Protein AF-A0A4R3T938-F1 (afdb_monomer_lite)

Foldseek 3Di:
DQDPLNDFDWDDDQWWTDGQDDLVCLVVVCVQLVDCVNQVPPDCVVRVDDSVNVNVVSVCVVPVCSVVVHDDDPPDDTDTPDDPPPDD

pLDDT: mean 74.31, std 15.95, range [37.72, 92.38]

Secondary structure (DSSP, 8-state):
---TTTS---EE-SSEEE----GGGGGTHHHHHT-TTTSTTS-HHHH---HHHHHHHHHHIIIIIHHTT------S--EE--------

Structure (mmCIF, N/CA/C/O backbone):
data_AF-A0A4R3T938-F1
#
_entry.id   AF-A0A4R3T938-F1
#
loop_
_atom_site.group_PDB
_atom_site.id
_atom_site.type_symbol
_atom_site.label_atom_id
_atom_site.label_alt_id
_atom_site.label_comp_id
_atom_site.label_asym_id
_atom_site.label_entity_id
_atom_site.label_seq_id
_atom_site.pdbx_PDB_ins_code
_atom_site.Cartn_x
_atom_site.Cartn_y
_atom_site.Cartn_z
_atom_site.occupancy
_atom_site.B_iso_or_equiv
_atom_site.auth_seq_id
_atom_site.auth_comp_id
_atom_site.auth_asym_id
_atom_site.auth_atom_id
_atom_site.pdbx_PDB_model_num
ATOM 1 N N . MET A 1 1 ? -21.577 5.209 15.798 1.00 54.53 1 MET A N 1
ATOM 2 C CA . MET A 1 1 ? -21.377 5.825 14.474 1.00 54.53 1 MET A CA 1
ATOM 3 C C . MET A 1 1 ? -19.880 5.827 14.263 1.00 54.53 1 MET A C 1
ATOM 5 O O . MET A 1 1 ? -19.193 6.330 15.136 1.00 54.53 1 MET A O 1
ATOM 9 N N . THR A 1 2 ? -19.386 5.123 13.251 1.00 59.25 2 THR A N 1
ATOM 10 C CA . THR A 1 2 ? -17.944 5.004 12.995 1.00 59.25 2 THR A CA 1
ATOM 11 C C . THR A 1 2 ? -17.511 6.235 12.206 1.00 59.25 2 THR A C 1
ATOM 13 O O . THR A 1 2 ? -18.081 6.483 11.143 1.00 59.25 2 THR A O 1
ATOM 16 N N . GLU A 1 3 ? -16.573 7.027 12.721 1.00 67.00 3 GLU A N 1
ATOM 17 C CA . GLU A 1 3 ? -16.074 8.218 12.025 1.00 67.00 3 GLU A CA 1
ATOM 18 C C . GLU A 1 3 ? -15.083 7.832 10.913 1.00 67.00 3 GLU A C 1
ATOM 20 O O . GLU A 1 3 ? -14.479 6.756 10.937 1.00 67.00 3 GLU A O 1
ATOM 25 N N . LEU A 1 4 ? -14.872 8.740 9.950 1.00 63.78 4 LEU A N 1
ATOM 26 C CA . LEU A 1 4 ? -14.082 8.556 8.713 1.00 63.78 4 LEU A CA 1
ATOM 27 C C . LEU A 1 4 ? -12.612 8.105 8.927 1.00 63.78 4 LEU A C 1
ATOM 29 O O . LEU A 1 4 ? -11.927 7.764 7.968 1.00 63.78 4 LEU A O 1
ATOM 33 N N . PHE A 1 5 ? -12.124 8.081 10.170 1.00 69.25 5 PHE A N 1
ATOM 34 C CA . PHE A 1 5 ? -10.754 7.701 10.537 1.00 69.25 5 PHE A CA 1
ATOM 35 C C . PHE A 1 5 ? -10.672 6.786 11.768 1.00 69.25 5 PHE A C 1
ATOM 37 O O . PHE A 1 5 ? -9.584 6.583 12.300 1.00 69.25 5 PHE A O 1
ATOM 44 N N . ASP A 1 6 ? -11.793 6.233 12.237 1.00 78.06 6 ASP A N 1
ATOM 45 C CA . ASP A 1 6 ? -11.768 5.290 13.365 1.00 78.06 6 ASP A CA 1
ATOM 46 C C . ASP A 1 6 ? -11.344 3.890 12.912 1.00 78.06 6 ASP A C 1
ATOM 48 O O . ASP A 1 6 ? -10.734 3.130 13.664 1.00 78.06 6 ASP A O 1
ATOM 52 N N . VAL A 1 7 ? -11.662 3.544 11.661 1.00 84.44 7 VAL A N 1
ATOM 53 C CA . VAL A 1 7 ? -11.366 2.244 11.059 1.00 84.44 7 VAL A CA 1
ATOM 54 C C . VAL A 1 7 ? -10.876 2.461 9.636 1.00 84.44 7 VAL A C 1
ATOM 56 O O . VAL A 1 7 ? -11.460 3.233 8.877 1.00 84.44 7 VAL A O 1
ATOM 59 N N . PHE A 1 8 ? -9.788 1.782 9.269 1.00 84.06 8 PHE A N 1
ATOM 60 C CA . PHE A 1 8 ? -9.293 1.819 7.897 1.00 84.06 8 PHE A CA 1
ATOM 61 C C . PHE A 1 8 ? -10.350 1.193 6.972 1.00 84.06 8 PHE A C 1
ATOM 63 O O . PHE A 1 8 ? -10.825 0.095 7.277 1.00 84.06 8 PHE A O 1
ATOM 70 N N . PRO A 1 9 ? -10.740 1.848 5.867 1.00 82.62 9 PRO A N 1
ATOM 71 C CA . PRO A 1 9 ? -11.804 1.339 5.016 1.00 82.62 9 PRO A CA 1
ATOM 72 C C . PRO A 1 9 ? -11.442 -0.021 4.410 1.00 82.62 9 PRO A C 1
ATOM 74 O O . PRO A 1 9 ? -10.298 -0.274 4.021 1.00 82.62 9 PRO A O 1
ATOM 77 N N . TYR A 1 10 ? -12.458 -0.874 4.312 1.00 87.38 10 TYR A N 1
ATOM 78 C CA . TYR A 1 10 ? -12.425 -2.134 3.584 1.00 87.38 10 TYR A CA 1
ATOM 79 C C . TYR A 1 10 ? -13.601 -2.139 2.609 1.00 87.38 10 TYR A C 1
ATOM 81 O O . TYR A 1 10 ? -14.757 -2.118 3.032 1.00 87.38 10 TYR A O 1
ATOM 89 N N . ILE A 1 11 ? -13.308 -2.106 1.312 1.00 87.94 11 ILE A N 1
ATOM 90 C CA . ILE A 1 11 ? -14.302 -2.051 0.238 1.00 87.94 11 ILE A CA 1
ATOM 91 C C . ILE A 1 11 ? -14.008 -3.203 -0.714 1.00 87.94 11 ILE A C 1
ATOM 93 O O . ILE A 1 11 ? -12.902 -3.308 -1.238 1.00 87.94 11 ILE A O 1
ATOM 97 N N . GLU A 1 12 ? -14.996 -4.055 -0.954 1.00 91.06 12 GLU A N 1
ATOM 98 C CA . GLU A 1 12 ? -14.856 -5.238 -1.799 1.00 91.06 12 GLU A CA 1
ATOM 99 C C . GLU A 1 12 ? -16.046 -5.357 -2.753 1.00 91.06 12 GLU A C 1
ATOM 101 O O . GLU A 1 12 ? -17.189 -5.077 -2.393 1.00 91.06 12 GLU A O 1
ATOM 106 N N . ASN A 1 13 ? -15.763 -5.782 -3.981 1.00 91.31 13 ASN A N 1
ATOM 107 C CA . ASN A 1 13 ? -16.747 -6.295 -4.925 1.00 91.31 13 ASN A CA 1
ATOM 108 C C . ASN A 1 13 ? -16.161 -7.500 -5.681 1.00 91.31 13 ASN A C 1
ATOM 110 O O . ASN A 1 13 ? -15.037 -7.925 -5.419 1.00 91.31 13 ASN A O 1
ATOM 114 N N . ASP A 1 14 ? -16.898 -8.021 -6.662 1.00 92.38 14 ASP A N 1
ATOM 115 C CA . ASP A 1 14 ? -16.498 -9.209 -7.433 1.00 92.38 14 ASP A CA 1
ATOM 116 C C . ASP A 1 14 ? -15.158 -9.072 -8.175 1.00 92.38 14 ASP A C 1
ATOM 118 O O . ASP A 1 14 ? -14.577 -10.070 -8.594 1.00 92.38 14 ASP A O 1
ATOM 122 N N . LYS A 1 15 ? -14.668 -7.846 -8.380 1.00 89.56 15 LYS A N 1
ATOM 123 C CA . LYS A 1 15 ? -13.485 -7.555 -9.199 1.00 89.56 15 LYS A CA 1
ATOM 124 C C . LYS A 1 15 ? -12.313 -7.007 -8.397 1.00 89.56 15 LYS A C 1
ATOM 126 O O . LYS A 1 15 ? -11.168 -7.218 -8.798 1.00 89.56 15 LYS A O 1
ATOM 131 N N . VAL A 1 16 ? -12.587 -6.270 -7.323 1.00 87.31 16 VAL A N 1
ATOM 132 C CA . VAL A 1 16 ? -11.609 -5.413 -6.649 1.00 87.31 16 VAL A CA 1
ATOM 133 C C . VAL A 1 16 ? -11.785 -5.461 -5.140 1.00 87.31 16 VAL A C 1
ATOM 135 O O . VAL A 1 16 ? -12.905 -5.406 -4.634 1.00 87.31 16 VAL A O 1
ATOM 138 N N . ILE A 1 17 ? -10.650 -5.457 -4.441 1.00 88.69 17 ILE A N 1
ATOM 139 C CA . ILE A 1 17 ? -10.569 -5.184 -3.008 1.00 88.69 17 ILE A CA 1
ATOM 140 C C . ILE A 1 17 ? -9.716 -3.930 -2.788 1.00 88.69 17 ILE A C 1
ATOM 142 O O . ILE A 1 17 ? -8.600 -3.825 -3.297 1.00 88.69 17 ILE A O 1
ATOM 146 N N . ILE A 1 18 ? -10.235 -2.998 -1.989 1.00 86.50 18 ILE A N 1
ATOM 147 C CA . ILE A 1 18 ? -9.502 -1.873 -1.405 1.00 86.50 18 ILE A CA 1
ATOM 148 C C . ILE A 1 18 ? -9.464 -2.112 0.097 1.00 86.50 18 ILE A C 1
ATOM 150 O O . ILE A 1 18 ? -10.493 -2.099 0.773 1.00 86.50 18 ILE A O 1
ATOM 154 N N . ARG A 1 19 ? -8.265 -2.339 0.620 1.00 89.19 19 ARG A N 1
ATOM 155 C CA . ARG A 1 19 ? -8.025 -2.583 2.040 1.00 89.19 19 ARG A CA 1
ATOM 156 C C . ARG A 1 19 ? -6.740 -1.903 2.476 1.00 89.19 19 ARG A C 1
ATOM 158 O O . ARG A 1 19 ? -5.912 -1.520 1.651 1.00 89.19 19 ARG A O 1
ATOM 165 N N . LYS A 1 20 ? -6.543 -1.822 3.789 1.00 87.38 20 LYS A N 1
ATOM 166 C CA . LYS A 1 20 ? -5.241 -1.492 4.369 1.00 87.38 20 LYS A CA 1
ATOM 167 C C . LYS A 1 20 ? -4.172 -2.461 3.838 1.00 87.38 20 LYS A C 1
ATOM 169 O O . LYS A 1 20 ? -4.365 -3.677 3.908 1.00 87.38 20 LYS A O 1
ATOM 174 N N . MET A 1 21 ? -3.069 -1.914 3.325 1.00 88.12 21 MET A N 1
ATOM 175 C CA . MET A 1 21 ? -1.885 -2.705 2.976 1.00 88.12 21 MET A CA 1
ATOM 176 C C . MET A 1 21 ? -1.226 -3.269 4.235 1.00 88.12 21 MET A C 1
ATOM 178 O O . MET A 1 21 ? -1.188 -2.612 5.282 1.00 88.12 21 MET A O 1
ATOM 182 N N . ASP A 1 22 ? -0.669 -4.464 4.108 1.00 88.31 22 ASP A N 1
ATOM 183 C CA . ASP A 1 22 ? 0.121 -5.128 5.132 1.00 88.31 22 ASP A CA 1
ATOM 184 C C . ASP A 1 22 ? 1.516 -5.513 4.614 1.00 88.31 22 ASP A C 1
ATOM 186 O O . ASP A 1 22 ? 1.874 -5.290 3.459 1.00 88.31 22 ASP A O 1
ATOM 190 N N . MET A 1 23 ? 2.357 -6.040 5.503 1.00 88.25 23 MET A N 1
ATOM 191 C CA . MET A 1 23 ? 3.754 -6.342 5.180 1.00 88.25 23 MET A CA 1
ATOM 192 C C . MET A 1 23 ? 3.918 -7.465 4.146 1.00 88.25 23 MET A C 1
ATOM 194 O O . MET A 1 23 ? 4.959 -7.523 3.496 1.00 88.25 23 MET A O 1
ATOM 198 N N . ASN A 1 24 ? 2.923 -8.336 3.971 1.00 88.94 24 ASN A N 1
ATOM 199 C CA . ASN A 1 24 ? 2.945 -9.385 2.954 1.00 88.94 24 ASN A CA 1
ATOM 200 C C . ASN A 1 24 ?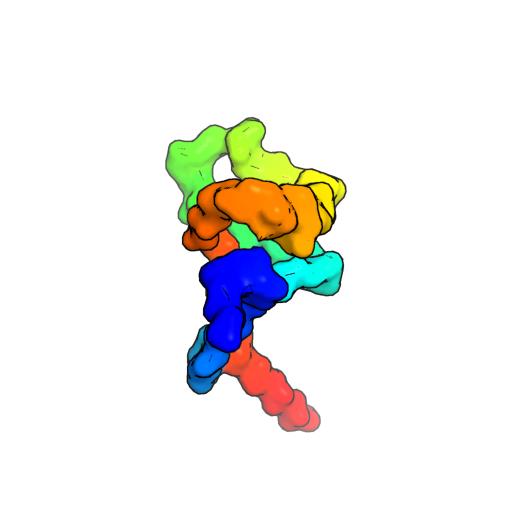 2.739 -8.806 1.548 1.00 88.94 24 ASN A C 1
ATOM 202 O O . ASN A 1 24 ? 3.213 -9.389 0.575 1.00 88.94 24 ASN A O 1
ATOM 206 N N . ASP A 1 25 ? 2.103 -7.635 1.436 1.00 86.06 25 ASP A N 1
ATOM 207 C CA . ASP A 1 25 ? 1.890 -6.962 0.151 1.00 86.06 25 ASP A CA 1
ATOM 208 C C . ASP A 1 25 ? 3.197 -6.403 -0.436 1.00 86.06 25 ASP A C 1
ATOM 210 O O . ASP A 1 25 ? 3.307 -6.238 -1.651 1.00 86.06 25 ASP A O 1
ATOM 214 N N . VAL A 1 26 ? 4.223 -6.172 0.398 1.00 86.56 26 VAL A N 1
ATOM 215 C CA . VAL A 1 26 ? 5.529 -5.620 -0.018 1.00 86.56 26 VAL A CA 1
ATOM 216 C C . VAL A 1 26 ? 6.161 -6.431 -1.142 1.00 86.56 26 VAL A C 1
ATOM 218 O O . VAL A 1 26 ? 6.811 -5.852 -2.001 1.00 86.56 26 VAL A O 1
ATOM 221 N N . ALA A 1 27 ? 5.981 -7.753 -1.165 1.00 85.88 27 ALA A N 1
ATOM 222 C CA . ALA A 1 27 ? 6.593 -8.606 -2.181 1.00 85.88 27 ALA A CA 1
ATOM 223 C C . ALA A 1 27 ? 5.999 -8.402 -3.587 1.00 85.88 27 ALA A C 1
ATOM 225 O O . ALA A 1 27 ? 6.702 -8.621 -4.571 1.00 85.88 27 ALA A O 1
ATOM 226 N N . ALA A 1 28 ? 4.738 -7.965 -3.686 1.00 83.94 28 ALA A N 1
ATOM 227 C CA . ALA A 1 28 ? 4.046 -7.739 -4.957 1.00 83.94 28 ALA A CA 1
ATOM 228 C C . ALA A 1 28 ? 4.233 -6.308 -5.496 1.00 83.94 28 ALA A C 1
ATOM 230 O O . ALA A 1 28 ? 4.166 -6.076 -6.701 1.00 83.94 28 ALA A O 1
ATOM 231 N N . LEU A 1 29 ? 4.509 -5.336 -4.622 1.00 81.38 29 LEU A N 1
ATOM 232 C CA . LEU A 1 29 ? 4.670 -3.930 -5.010 1.00 81.38 29 LEU A CA 1
ATOM 233 C C . LEU A 1 29 ? 5.830 -3.654 -5.994 1.00 81.38 29 LEU A C 1
ATOM 235 O O . LEU A 1 29 ? 5.637 -2.806 -6.867 1.00 81.38 29 LEU A O 1
ATOM 239 N N . PRO A 1 30 ? 6.984 -4.357 -5.942 1.00 77.94 30 PRO A N 1
ATOM 240 C CA . PRO A 1 30 ? 8.067 -4.193 -6.907 1.00 77.94 30 PRO A CA 1
ATOM 241 C C . PRO A 1 30 ? 7.666 -4.438 -8.359 1.00 77.94 30 PRO A C 1
ATOM 243 O O . PRO A 1 30 ? 8.278 -3.855 -9.250 1.00 77.94 30 PRO A O 1
ATOM 246 N N . GLU A 1 31 ? 6.669 -5.286 -8.620 1.00 80.25 31 GLU A N 1
ATOM 247 C CA . GLU A 1 31 ? 6.186 -5.534 -9.983 1.00 80.25 31 GLU A CA 1
ATOM 248 C C . GLU A 1 31 ? 5.591 -4.259 -10.593 1.00 80.25 31 GLU A C 1
ATOM 250 O O . GLU A 1 31 ? 5.882 -3.907 -11.734 1.00 80.25 31 GLU A O 1
ATOM 255 N N . ILE A 1 32 ? 4.806 -3.527 -9.801 1.00 79.38 32 ILE A N 1
ATOM 256 C CA . ILE A 1 32 ? 4.195 -2.262 -10.210 1.00 79.38 32 ILE A CA 1
ATOM 257 C C . ILE A 1 32 ? 5.249 -1.156 -10.193 1.00 79.38 32 ILE A C 1
ATOM 259 O O . ILE A 1 32 ? 5.357 -0.389 -11.149 1.00 79.38 32 ILE A O 1
ATOM 263 N N . SER A 1 33 ? 6.057 -1.081 -9.131 1.00 73.62 33 SER A N 1
ATOM 264 C CA . SER A 1 33 ? 6.966 0.047 -8.936 1.00 73.62 33 SER A CA 1
ATOM 265 C C . SER A 1 33 ? 8.152 0.055 -9.907 1.00 73.62 33 SER A C 1
ATOM 267 O O . SER A 1 33 ? 8.739 1.105 -10.162 1.00 73.62 33 SER A O 1
ATOM 269 N N . ASN A 1 34 ? 8.517 -1.107 -10.453 1.00 75.12 34 ASN A N 1
ATOM 270 C CA . ASN A 1 34 ? 9.559 -1.236 -11.473 1.00 75.12 34 ASN A CA 1
ATOM 271 C C . ASN A 1 34 ? 8.996 -1.305 -12.900 1.00 75.12 34 ASN A C 1
ATOM 273 O O . ASN A 1 34 ? 9.756 -1.531 -13.839 1.00 75.12 34 ASN A O 1
ATOM 277 N N . ASN A 1 35 ? 7.686 -1.127 -13.090 1.00 79.81 35 ASN A N 1
ATOM 278 C CA . ASN A 1 35 ? 7.098 -1.099 -14.421 1.00 79.81 35 ASN A CA 1
ATOM 279 C C . ASN A 1 35 ? 7.354 0.262 -15.085 1.00 79.81 35 ASN A C 1
ATOM 281 O O . ASN A 1 35 ? 6.820 1.289 -14.661 1.00 79.81 35 ASN A O 1
ATOM 285 N N . ASP A 1 36 ? 8.117 0.259 -16.179 1.0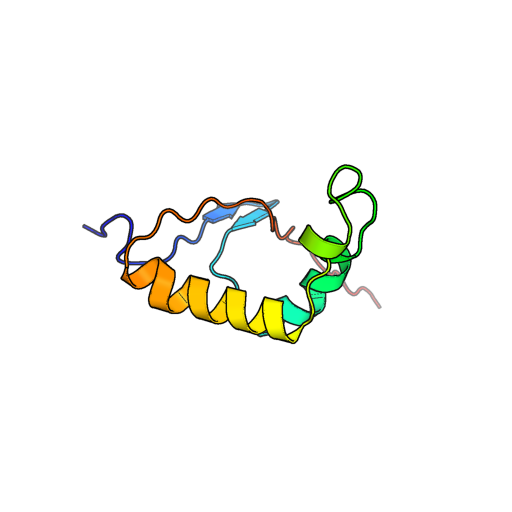0 79.00 36 ASP A N 1
ATOM 286 C CA . ASP A 1 36 ? 8.466 1.466 -16.941 1.00 79.00 36 ASP A CA 1
ATOM 287 C C . ASP A 1 36 ? 7.242 2.252 -17.443 1.00 79.00 36 ASP A C 1
ATOM 289 O O . ASP A 1 36 ? 7.336 3.451 -17.700 1.00 79.00 36 ASP A O 1
ATOM 293 N N . ASN A 1 37 ? 6.076 1.610 -17.572 1.00 83.38 37 ASN A N 1
ATOM 294 C CA . ASN A 1 37 ? 4.843 2.283 -17.981 1.00 83.38 37 ASN A CA 1
ATOM 295 C C . ASN A 1 37 ? 4.184 3.079 -16.848 1.00 83.38 37 ASN A C 1
ATOM 297 O O . ASN A 1 37 ? 3.479 4.043 -17.137 1.00 83.38 37 ASN A O 1
ATOM 301 N N . VAL A 1 38 ? 4.409 2.702 -15.585 1.00 77.25 38 VAL A N 1
ATOM 302 C CA . VAL A 1 38 ? 3.800 3.356 -14.412 1.00 77.25 38 VAL A CA 1
ATOM 303 C C . VAL A 1 38 ? 4.440 4.721 -14.170 1.00 77.25 38 VAL A C 1
ATOM 305 O O . VAL A 1 38 ? 3.747 5.704 -13.919 1.00 77.25 38 VAL A O 1
ATOM 308 N N . TYR A 1 39 ? 5.760 4.813 -14.339 1.00 76.19 39 TYR A N 1
ATOM 309 C CA . TYR A 1 39 ? 6.521 6.039 -14.085 1.00 76.19 39 TYR A CA 1
ATOM 310 C C . TYR A 1 39 ? 7.187 6.622 -15.329 1.00 76.19 39 TYR A C 1
ATOM 312 O O . TYR A 1 39 ? 8.128 7.403 -15.221 1.00 76.19 39 TYR A O 1
ATOM 320 N N . LYS A 1 40 ? 6.668 6.299 -16.518 1.00 78.38 40 LYS A N 1
ATOM 321 C CA . LYS A 1 40 ? 7.233 6.672 -17.827 1.00 78.38 40 LYS A CA 1
ATOM 322 C C . LYS A 1 40 ? 7.636 8.146 -17.967 1.00 78.38 40 LYS A C 1
ATOM 324 O O . LYS A 1 40 ? 8.553 8.469 -18.717 1.00 78.38 40 LYS A O 1
ATOM 329 N N . TYR A 1 41 ? 6.929 9.038 -17.277 1.00 80.44 41 TYR A N 1
ATOM 330 C CA . TYR A 1 41 ? 7.116 10.490 -17.349 1.00 80.44 41 TYR A CA 1
ATOM 331 C C . TYR A 1 41 ? 7.728 11.098 -16.079 1.00 80.44 41 TYR A C 1
ATOM 333 O O . TYR A 1 41 ? 7.863 12.316 -15.984 1.00 80.44 41 TYR A O 1
ATOM 341 N N . ILE A 1 42 ? 8.092 10.268 -15.101 1.00 77.69 42 ILE A N 1
ATOM 342 C CA . ILE A 1 42 ? 8.684 10.679 -13.828 1.00 77.69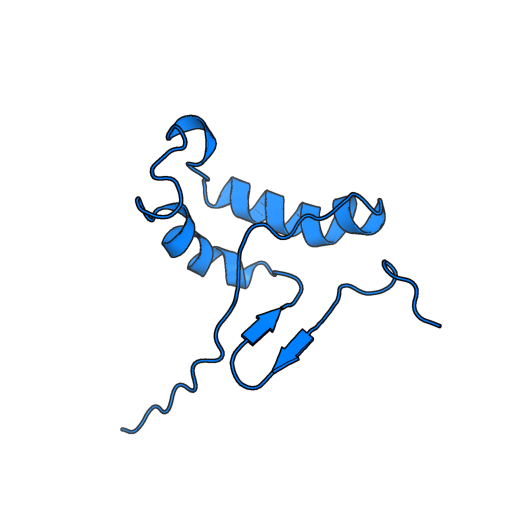 42 ILE A CA 1
ATOM 343 C C . ILE A 1 42 ? 10.156 10.259 -13.846 1.00 77.69 42 ILE A C 1
ATOM 345 O O . ILE A 1 42 ? 10.518 9.225 -14.394 1.00 77.69 42 ILE A O 1
ATOM 349 N N . SER A 1 43 ? 11.048 11.080 -13.294 1.00 78.44 43 SER A N 1
ATOM 350 C CA . SER A 1 43 ? 12.474 10.744 -13.291 1.00 78.44 43 SER A CA 1
ATOM 351 C C . SER A 1 43 ? 12.770 9.559 -12.354 1.00 78.44 43 SER A C 1
ATOM 353 O O . SER A 1 43 ? 12.239 9.554 -11.244 1.00 78.44 43 SER A O 1
ATOM 355 N N . PRO A 1 44 ? 13.659 8.606 -12.712 1.00 71.25 44 PRO A N 1
ATOM 356 C CA . PRO A 1 44 ? 13.973 7.427 -11.891 1.00 71.25 44 PRO A CA 1
ATOM 357 C C . PRO A 1 44 ? 14.346 7.717 -10.440 1.00 71.25 44 PRO A C 1
ATOM 359 O O . PRO A 1 44 ? 14.012 6.938 -9.555 1.00 71.25 44 PRO A O 1
ATOM 362 N N . PHE A 1 45 ? 14.992 8.849 -10.157 1.00 74.56 45 PHE A N 1
ATOM 363 C CA . PHE A 1 45 ? 15.338 9.207 -8.779 1.00 74.56 45 PHE A CA 1
ATOM 364 C C . PHE A 1 45 ? 14.118 9.564 -7.907 1.00 74.56 45 PHE A C 1
ATOM 366 O O . PHE A 1 45 ? 14.251 9.592 -6.688 1.00 74.56 45 PHE A O 1
ATOM 373 N N . LEU A 1 46 ? 12.959 9.857 -8.511 1.00 69.94 46 LEU A N 1
ATOM 374 C CA . LEU A 1 46 ? 11.718 10.224 -7.818 1.00 69.94 46 LEU A CA 1
ATOM 375 C C . LEU A 1 46 ? 10.802 9.031 -7.530 1.00 69.94 46 LEU A C 1
ATOM 377 O O . LEU A 1 46 ? 9.900 9.180 -6.714 1.00 69.94 46 LEU A O 1
ATOM 381 N N . TYR A 1 47 ? 10.984 7.893 -8.210 1.00 71.12 47 TYR A N 1
ATOM 382 C CA . TYR A 1 47 ? 10.065 6.749 -8.097 1.00 71.12 47 TYR A CA 1
ATOM 383 C C . TYR A 1 47 ? 10.742 5.410 -7.808 1.00 71.12 47 TYR A C 1
ATOM 385 O O . TYR A 1 47 ? 10.056 4.427 -7.532 1.00 71.12 47 TYR A O 1
ATOM 393 N N . LYS A 1 48 ? 12.074 5.323 -7.911 1.00 68.62 48 LYS A N 1
ATOM 394 C CA . LYS A 1 48 ? 12.791 4.067 -7.691 1.00 68.62 48 LYS A CA 1
ATOM 395 C C . LYS A 1 48 ? 12.830 3.745 -6.200 1.00 68.62 48 LYS A C 1
ATOM 397 O O . LYS A 1 48 ? 13.776 4.082 -5.492 1.00 68.62 48 LYS A O 1
ATOM 402 N N . GLU A 1 49 ? 11.776 3.086 -5.745 1.00 70.12 49 GLU A N 1
ATOM 403 C CA . GLU A 1 49 ? 11.596 2.685 -4.360 1.00 70.12 49 GLU A CA 1
ATOM 404 C C . GLU A 1 49 ? 12.344 1.381 -4.063 1.00 70.12 49 GLU A C 1
ATOM 406 O O . GLU A 1 49 ? 12.279 0.401 -4.805 1.00 70.12 49 GLU A O 1
ATOM 411 N N . SER A 1 50 ? 13.067 1.358 -2.944 1.00 80.06 50 SER A N 1
ATOM 412 C CA . SER A 1 50 ? 13.619 0.112 -2.400 1.00 80.06 50 SER A CA 1
ATOM 413 C C . SER A 1 50 ? 12.566 -0.606 -1.555 1.00 80.06 50 SER A C 1
ATOM 415 O O . SER A 1 50 ? 11.727 0.050 -0.938 1.00 80.06 50 SER A O 1
ATOM 417 N N . ASN A 1 51 ? 12.659 -1.933 -1.412 1.00 82.25 51 ASN A N 1
ATOM 418 C CA . ASN A 1 51 ? 11.758 -2.685 -0.522 1.00 82.25 51 ASN A CA 1
ATOM 419 C C . ASN A 1 51 ? 11.713 -2.089 0.892 1.00 82.25 51 ASN A C 1
ATOM 421 O O . ASN A 1 51 ? 10.646 -1.958 1.476 1.00 82.25 51 ASN A O 1
ATOM 425 N N . LYS A 1 52 ? 12.851 -1.620 1.417 1.00 85.69 52 LYS A N 1
ATOM 426 C CA . LYS A 1 52 ? 12.921 -0.982 2.738 1.00 85.69 52 LYS A CA 1
ATOM 427 C C . LYS A 1 52 ? 12.111 0.319 2.820 1.00 85.69 52 LYS A C 1
ATOM 429 O O . LYS A 1 52 ? 11.545 0.627 3.873 1.00 85.69 52 LYS A O 1
ATOM 434 N N . MET A 1 53 ? 12.058 1.091 1.734 1.00 83.50 53 MET A N 1
ATOM 435 C CA . MET A 1 53 ? 11.217 2.287 1.667 1.00 83.50 53 MET A CA 1
ATOM 436 C C . MET A 1 53 ? 9.736 1.912 1.572 1.00 83.50 53 MET A C 1
ATOM 438 O O . MET A 1 53 ? 8.949 2.466 2.336 1.00 83.50 53 MET A O 1
ATOM 442 N N . LEU A 1 54 ? 9.377 0.898 0.774 1.00 84.81 54 LEU A N 1
ATOM 443 C CA . LEU A 1 54 ? 8.008 0.363 0.700 1.00 84.81 54 LEU A CA 1
ATOM 444 C C . LEU A 1 54 ? 7.513 -0.155 2.061 1.00 84.81 54 LEU A C 1
ATOM 446 O O . LEU A 1 54 ? 6.437 0.226 2.517 1.00 84.81 54 LEU A O 1
ATOM 450 N N . GLU A 1 55 ? 8.322 -0.942 2.772 1.00 88.31 55 GLU A N 1
ATOM 451 C CA . GLU A 1 55 ? 8.013 -1.404 4.132 1.00 88.31 55 GLU A CA 1
ATOM 452 C C . GLU A 1 55 ? 7.763 -0.236 5.096 1.00 88.31 55 GLU A C 1
ATOM 454 O O . GLU A 1 55 ? 6.846 -0.263 5.920 1.00 88.31 55 GLU A O 1
ATOM 459 N N . THR A 1 56 ? 8.597 0.802 5.007 1.00 88.44 56 THR A N 1
ATOM 460 C CA . THR A 1 56 ? 8.474 1.997 5.849 1.00 88.44 56 THR A CA 1
ATOM 461 C C . THR A 1 56 ? 7.205 2.777 5.506 1.00 88.44 56 THR A C 1
ATOM 463 O O . THR A 1 56 ? 6.517 3.251 6.413 1.00 88.44 56 THR A O 1
ATOM 466 N N . ALA A 1 57 ? 6.870 2.882 4.220 1.00 85.75 57 ALA A N 1
ATOM 467 C CA . ALA A 1 57 ? 5.661 3.535 3.739 1.00 85.75 57 ALA A CA 1
ATOM 468 C C . ALA A 1 57 ? 4.399 2.814 4.236 1.00 85.75 57 ALA A C 1
ATOM 470 O O . ALA A 1 57 ? 3.548 3.460 4.842 1.00 85.75 57 ALA A O 1
ATOM 471 N N . ILE A 1 58 ? 4.314 1.484 4.099 1.00 87.81 58 ILE A N 1
ATOM 472 C CA . ILE A 1 58 ? 3.163 0.691 4.572 1.00 87.81 58 ILE A CA 1
ATOM 473 C C . ILE A 1 58 ? 2.974 0.831 6.089 1.00 87.81 58 ILE A C 1
ATOM 475 O O . ILE A 1 58 ? 1.858 1.067 6.562 1.00 87.81 58 ILE A O 1
ATOM 479 N N . LYS A 1 59 ? 4.064 0.757 6.869 1.00 89.75 59 LYS A N 1
ATOM 480 C CA . LYS A 1 59 ? 4.014 0.945 8.331 1.00 89.75 59 LYS A CA 1
ATOM 481 C C . LYS A 1 59 ? 3.507 2.334 8.720 1.00 89.75 59 LYS A C 1
ATOM 483 O O . LYS A 1 59 ? 2.686 2.453 9.628 1.00 89.75 59 LYS A O 1
ATOM 488 N N . ASN A 1 60 ? 3.987 3.383 8.051 1.00 88.31 60 ASN A N 1
ATOM 489 C CA . ASN A 1 60 ? 3.574 4.756 8.345 1.00 88.31 60 ASN A CA 1
ATOM 490 C C . ASN A 1 60 ? 2.126 5.025 7.918 1.00 88.31 60 ASN A C 1
ATOM 492 O O . ASN A 1 60 ? 1.384 5.621 8.700 1.00 88.31 60 ASN A O 1
ATOM 496 N N . LEU A 1 61 ? 1.721 4.522 6.746 1.00 85.69 61 LEU A N 1
ATOM 497 C CA . LEU A 1 61 ? 0.367 4.636 6.204 1.00 85.69 61 LEU A CA 1
ATOM 498 C C . LEU A 1 61 ? -0.659 4.068 7.184 1.00 85.69 61 LEU A C 1
ATOM 500 O O . LEU A 1 61 ? -1.627 4.732 7.538 1.00 85.69 61 LEU A O 1
ATOM 504 N N . GLY A 1 62 ? -0.418 2.841 7.645 1.00 80.50 62 GLY A N 1
ATOM 505 C CA . GLY A 1 62 ? -1.303 2.133 8.558 1.00 80.50 62 GLY A CA 1
ATOM 506 C C . GLY A 1 62 ? -1.243 2.578 10.019 1.00 80.50 62 GLY A C 1
ATOM 507 O O . GLY A 1 62 ? -2.094 2.136 10.792 1.00 80.50 62 GLY A O 1
ATOM 508 N N . GLY A 1 63 ? -0.233 3.362 10.396 1.00 84.81 63 GLY A N 1
ATOM 509 C CA . GLY A 1 63 ? 0.003 3.842 11.756 1.00 84.81 63 GLY A CA 1
ATOM 510 C C . GLY A 1 63 ? -0.071 5.361 11.805 1.00 84.81 63 GLY A C 1
ATOM 511 O O . GLY A 1 63 ? -1.150 5.937 11.687 1.00 84.81 63 GLY A O 1
ATOM 512 N N . ARG A 1 64 ? 1.095 6.010 11.926 1.00 86.25 64 ARG A N 1
ATOM 513 C CA . ARG A 1 64 ? 1.241 7.464 12.112 1.00 86.25 64 ARG A CA 1
ATOM 514 C C . ARG A 1 64 ? 0.329 8.300 11.211 1.00 86.25 64 ARG A C 1
ATOM 516 O O . ARG A 1 64 ? -0.215 9.296 11.679 1.00 86.25 64 ARG A O 1
ATOM 523 N N . ASP A 1 65 ? 0.251 7.989 9.921 1.00 86.12 65 ASP A N 1
ATOM 524 C CA . ASP A 1 65 ? -0.428 8.854 8.955 1.00 86.12 65 ASP A CA 1
ATOM 525 C C . ASP A 1 65 ? -1.954 8.723 9.049 1.00 86.12 65 ASP A C 1
ATOM 527 O O . ASP A 1 65 ? -2.645 9.743 9.021 1.00 86.12 65 ASP A O 1
ATOM 531 N N . PHE A 1 66 ? -2.463 7.510 9.284 1.00 84.12 66 PHE A N 1
ATOM 532 C CA . PHE A 1 66 ? -3.876 7.270 9.578 1.00 84.12 66 PHE A CA 1
ATOM 533 C C . PHE A 1 66 ? -4.287 7.850 10.940 1.00 84.12 66 PHE A C 1
ATOM 535 O O . PHE A 1 66 ? -5.258 8.599 11.021 1.00 84.12 66 PHE A O 1
ATOM 542 N N . GLU A 1 67 ? -3.499 7.604 11.994 1.00 83.81 67 GLU A N 1
ATOM 543 C CA . GLU A 1 67 ? -3.745 8.129 13.348 1.00 83.81 67 GLU A CA 1
ATOM 544 C C . GLU A 1 67 ? -3.800 9.661 13.376 1.00 83.81 67 GLU A C 1
ATOM 546 O O . GLU A 1 67 ? -4.633 10.261 14.056 1.00 83.81 67 GLU A O 1
ATOM 551 N N . LYS A 1 68 ? -2.923 10.315 12.607 1.00 85.44 68 LYS A N 1
ATOM 552 C CA . LYS A 1 68 ? -2.879 11.778 12.500 1.00 85.44 68 LYS A CA 1
ATOM 553 C C . LYS A 1 68 ? -3.902 12.347 11.520 1.00 85.44 68 LYS A C 1
ATOM 555 O O . LYS A 1 68 ? -3.871 13.554 11.285 1.00 85.44 68 LYS A O 1
ATOM 560 N N . LYS A 1 69 ? -4.774 11.510 10.942 1.00 79.88 69 LYS A N 1
ATOM 561 C CA . LYS A 1 69 ? -5.780 11.902 9.943 1.00 79.88 69 LYS A CA 1
ATOM 562 C C . LYS A 1 69 ? -5.162 12.712 8.805 1.00 79.88 69 LYS A C 1
ATOM 564 O O . LYS A 1 69 ? -5.742 13.687 8.325 1.00 79.88 69 LYS A O 1
ATOM 569 N N . LYS A 1 70 ? -3.937 12.351 8.405 1.00 76.31 70 LYS A N 1
ATOM 570 C CA . LYS A 1 70 ? -3.326 12.971 7.233 1.00 76.31 70 LYS A CA 1
ATOM 571 C C . LYS A 1 70 ? -4.157 12.603 6.014 1.00 76.31 70 LYS A C 1
ATOM 573 O O . LYS A 1 70 ? -4.737 11.522 5.957 1.00 76.31 70 LYS A O 1
ATOM 578 N N . LEU A 1 71 ? -4.199 13.500 5.034 1.00 63.59 71 LEU A N 1
ATOM 579 C CA . LEU A 1 71 ? -4.835 13.205 3.760 1.00 63.59 71 LEU A CA 1
ATOM 580 C C . LEU A 1 71 ? -4.106 12.021 3.109 1.00 63.59 71 LEU A C 1
ATOM 582 O O . LEU A 1 71 ? -2.969 12.158 2.660 1.00 63.59 71 LEU A O 1
ATOM 586 N N . IL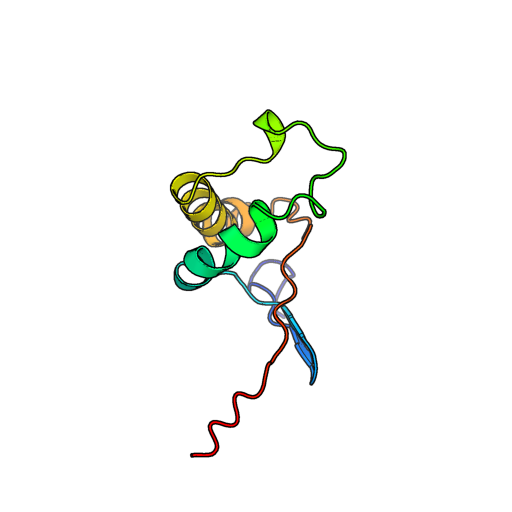E A 1 72 ? -4.758 10.861 3.088 1.00 62.59 72 ILE A N 1
ATOM 587 C CA . ILE A 1 72 ? -4.293 9.675 2.373 1.00 62.59 72 ILE A CA 1
ATOM 588 C C . ILE A 1 72 ? -4.921 9.738 0.982 1.00 62.59 72 ILE A C 1
ATOM 590 O O . ILE A 1 72 ? -6.074 9.355 0.789 1.00 62.59 72 ILE A O 1
ATOM 594 N N . ILE A 1 73 ? -4.179 10.268 0.011 1.00 56.00 73 ILE A N 1
ATOM 595 C CA . ILE A 1 73 ? -4.564 10.175 -1.400 1.00 56.00 73 ILE A CA 1
ATOM 596 C C . ILE A 1 73 ? -4.126 8.789 -1.872 1.00 56.00 73 ILE A C 1
ATOM 598 O O . ILE A 1 73 ? -2.931 8.511 -1.938 1.00 56.00 73 ILE A O 1
ATOM 602 N N . SER A 1 74 ? -5.084 7.908 -2.165 1.00 53.12 74 SER A N 1
ATOM 603 C CA . SER A 1 74 ? -4.786 6.621 -2.801 1.00 53.12 74 SER A CA 1
ATOM 604 C C . SER A 1 74 ? -4.420 6.862 -4.266 1.00 53.12 74 SER A C 1
ATOM 606 O O . SER A 1 74 ? -5.288 6.823 -5.132 1.00 53.12 74 SER A O 1
ATOM 608 N N . ASN A 1 75 ? -3.146 7.142 -4.535 1.00 45.12 75 ASN A N 1
ATOM 609 C CA . ASN A 1 75 ? -2.563 6.969 -5.862 1.00 45.12 75 ASN A CA 1
ATOM 610 C C . ASN A 1 75 ? -1.985 5.541 -5.925 1.00 45.12 75 ASN A C 1
ATOM 612 O O . ASN A 1 75 ? -0.835 5.321 -5.563 1.00 45.12 75 ASN A O 1
ATOM 616 N N . ASP A 1 76 ? -2.833 4.605 -6.356 1.00 42.22 76 ASP A N 1
ATOM 617 C CA . ASP A 1 76 ? -2.556 3.231 -6.814 1.00 42.22 76 ASP A CA 1
ATOM 618 C C . ASP A 1 76 ? -2.335 2.062 -5.830 1.00 42.22 76 ASP A C 1
ATOM 620 O O . ASP A 1 76 ? -1.698 2.155 -4.783 1.00 42.22 76 ASP A O 1
ATOM 624 N N . GLY A 1 77 ? -2.905 0.917 -6.250 1.00 46.38 77 GLY A N 1
ATOM 625 C CA . GLY A 1 77 ? -2.887 -0.394 -5.592 1.00 46.38 77 GLY A CA 1
ATOM 626 C C . GLY A 1 77 ? -4.239 -1.130 -5.629 1.00 46.38 77 GLY A C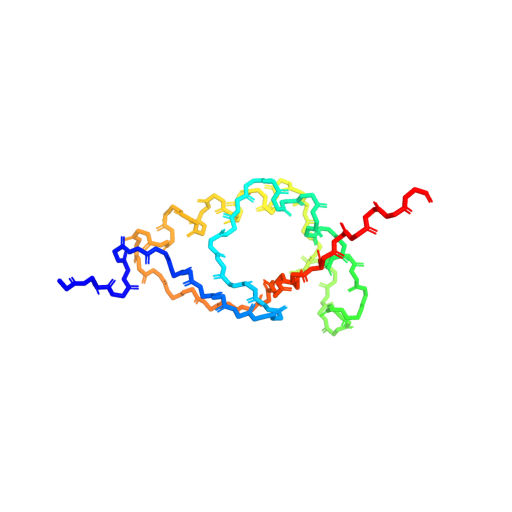 1
ATOM 627 O O . GLY A 1 77 ? -4.745 -1.525 -4.583 1.00 46.38 77 GLY A O 1
ATOM 628 N N . ILE A 1 78 ? -4.870 -1.283 -6.802 1.00 45.91 78 ILE A N 1
ATOM 629 C CA . ILE A 1 78 ? -6.100 -2.084 -6.957 1.00 45.91 78 ILE A CA 1
ATOM 630 C C . ILE A 1 78 ? -5.713 -3.566 -7.009 1.00 45.91 78 ILE A C 1
ATOM 632 O O . ILE A 1 78 ? -5.176 -4.035 -8.012 1.00 45.91 78 ILE A O 1
ATOM 636 N N . PHE A 1 79 ? -6.012 -4.319 -5.950 1.00 46.38 79 PHE A N 1
ATOM 637 C CA . PHE A 1 79 ? -5.846 -5.771 -5.951 1.00 46.38 79 PHE A CA 1
ATOM 638 C C . PHE A 1 79 ? -7.064 -6.420 -6.613 1.00 46.38 79 PHE A C 1
ATOM 640 O O . PHE A 1 79 ? -8.194 -6.308 -6.128 1.00 46.38 79 PHE A O 1
ATOM 647 N N . SER A 1 80 ? -6.835 -7.088 -7.746 1.00 42.50 80 SER A N 1
ATOM 648 C CA . SER A 1 80 ? -7.857 -7.894 -8.410 1.00 42.50 80 SER A CA 1
ATOM 649 C C . SER A 1 80 ? -7.995 -9.240 -7.704 1.00 42.50 80 SER A C 1
ATOM 651 O O . SER A 1 80 ? -7.002 -9.924 -7.453 1.00 42.50 80 SER A O 1
ATOM 653 N N . LYS A 1 81 ? -9.232 -9.637 -7.398 1.00 45.09 81 LYS A N 1
ATOM 654 C CA . LYS A 1 81 ? -9.541 -10.955 -6.837 1.00 45.09 81 LYS A CA 1
ATOM 655 C C . LYS A 1 81 ? -9.394 -12.010 -7.942 1.00 45.09 81 LYS A C 1
ATOM 657 O O . LYS A 1 81 ? -10.361 -12.362 -8.609 1.00 45.09 81 LYS A O 1
ATOM 662 N N . GLN A 1 82 ? -8.174 -12.488 -8.191 1.00 46.22 82 GLN A N 1
ATOM 663 C CA . GLN A 1 82 ? -7.970 -13.639 -9.070 1.00 46.22 82 GLN A CA 1
ATOM 664 C C . GLN A 1 82 ? -8.374 -14.916 -8.325 1.00 46.22 82 GLN A C 1
ATOM 666 O O . GLN A 1 82 ? -7.746 -15.305 -7.342 1.00 46.22 82 GLN A O 1
ATOM 671 N N . ASN A 1 83 ? -9.431 -15.577 -8.801 1.00 41.28 83 ASN A N 1
ATOM 672 C CA . ASN A 1 83 ? -9.759 -16.940 -8.391 1.00 41.28 83 ASN A CA 1
ATOM 673 C C . ASN A 1 83 ? -8.690 -17.884 -8.957 1.00 41.28 83 ASN A C 1
ATOM 675 O O . ASN A 1 83 ? -8.750 -18.261 -10.128 1.00 41.28 83 ASN A O 1
ATOM 679 N N . TRP A 1 84 ? -7.712 -18.270 -8.137 1.00 37.72 84 TRP A N 1
ATOM 680 C CA . TRP A 1 84 ? -6.798 -19.360 -8.476 1.00 37.72 84 TRP A CA 1
ATOM 681 C C . TRP A 1 84 ? -7.555 -20.688 -8.394 1.00 37.72 84 TRP A C 1
ATOM 683 O O . TRP A 1 84 ? -7.586 -21.351 -7.359 1.00 37.72 84 TRP A O 1
ATOM 693 N N . ASN A 1 85 ? -8.177 -21.085 -9.501 1.00 40.28 85 ASN A N 1
ATOM 694 C CA . ASN A 1 85 ? -8.574 -22.472 -9.691 1.00 40.28 85 ASN A CA 1
ATOM 695 C C . ASN A 1 85 ? -7.317 -23.255 -10.078 1.00 40.28 85 ASN A C 1
ATOM 697 O O . ASN A 1 85 ? -6.985 -23.364 -11.258 1.00 40.28 85 ASN A O 1
ATOM 701 N N . TYR A 1 86 ? -6.604 -23.785 -9.084 1.00 41.12 86 TYR A N 1
ATOM 702 C CA . TYR A 1 86 ? -5.678 -24.888 -9.329 1.00 41.12 86 TYR A CA 1
ATOM 703 C C . TYR A 1 86 ? -6.510 -26.123 -9.681 1.00 41.12 86 TYR A C 1
ATOM 705 O O . TYR A 1 86 ? -6.910 -26.880 -8.801 1.00 41.12 86 TYR A O 1
ATOM 713 N N . ASN A 1 87 ? -6.795 -26.309 -10.968 1.00 41.47 87 ASN A N 1
ATOM 714 C CA . ASN A 1 87 ? -7.140 -27.627 -11.477 1.00 41.47 87 ASN A CA 1
ATOM 715 C C . ASN A 1 87 ? -5.838 -28.303 -11.916 1.00 41.47 87 ASN A C 1
ATOM 717 O O . ASN A 1 87 ? -5.166 -27.806 -12.817 1.00 41.47 87 ASN A O 1
ATOM 721 N N . THR A 1 88 ? -5.515 -29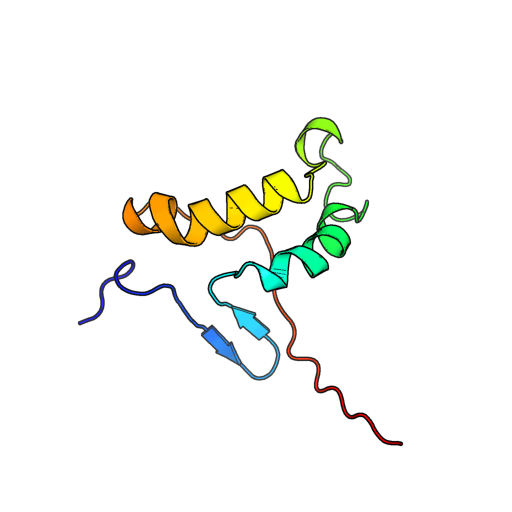.362 -11.166 1.00 43.16 88 THR A N 1
ATOM 722 C CA . THR A 1 88 ? -4.626 -30.515 -11.429 1.00 43.16 88 THR A CA 1
ATOM 723 C C . THR A 1 88 ? -3.876 -30.559 -12.751 1.00 43.16 88 THR A C 1
ATOM 725 O O . THR A 1 88 ? -4.559 -30.579 -13.801 1.00 43.16 88 THR A O 1
#

Organism: NCBI:txid1796635

Radius of gyration: 15.34 Å; chains: 1; bounding box: 37×44×32 Å

Sequence (88 aa):
MTELFDVFPYIENDKVIIRKMDMNDVAALPEISNNDNVYKYISPFLYKESNKMLETAIKNLGGRDFEKKKLIISNDGIFSKQNWNYNT